Protein AF-J3MYS0-F1 (afdb_monomer_lite)

Foldseek 3Di:
DVVVVVVVVCVVVVHADEEEDAFQEDEDDPDPDDDPSRVVVVCVVVVPPDDDDPDDGHYDYPVVVVVVVVVLVPDPPRHYYHD

Sequence (83 aa):
MAEKSAFEYAEKHGLNLITLCPPLVFGPMLQPTLNTSSKFLIYVIKRGPDVMNNKLWHIVNARDVADALLLVYEKPESSWRYI

pLDDT: mean 95.36, std 3.46, range [84.75, 98.44]

Structure (mmCIF, N/CA/C/O backbone):
data_AF-J3MYS0-F1
#
_entry.id   AF-J3MYS0-F1
#
loop_
_atom_site.group_PDB
_atom_site.id
_atom_site.type_symbol
_atom_site.label_atom_id
_atom_site.label_alt_id
_atom_site.label_comp_id
_atom_site.label_asym_id
_atom_site.label_entity_id
_atom_site.label_seq_id
_atom_site.pdbx_PDB_ins_code
_atom_site.Cartn_x
_atom_site.Cartn_y
_atom_site.Cartn_z
_atom_site.occupancy
_atom_site.B_iso_or_equiv
_atom_site.auth_seq_id
_atom_site.auth_comp_id
_atom_site.auth_asym_id
_atom_site.auth_atom_id
_atom_site.pdbx_PDB_model_num
ATOM 1 N N . MET A 1 1 ? 5.354 8.452 10.288 1.00 85.06 1 MET A N 1
ATOM 2 C CA . MET A 1 1 ? 4.699 9.556 11.025 1.00 85.06 1 MET A CA 1
ATOM 3 C C . MET A 1 1 ? 3.202 9.601 10.740 1.00 85.06 1 MET A C 1
ATOM 5 O O . MET A 1 1 ? 2.451 9.505 11.693 1.00 85.06 1 MET A O 1
ATOM 9 N N . ALA A 1 2 ? 2.769 9.633 9.471 1.00 97.12 2 ALA A N 1
ATOM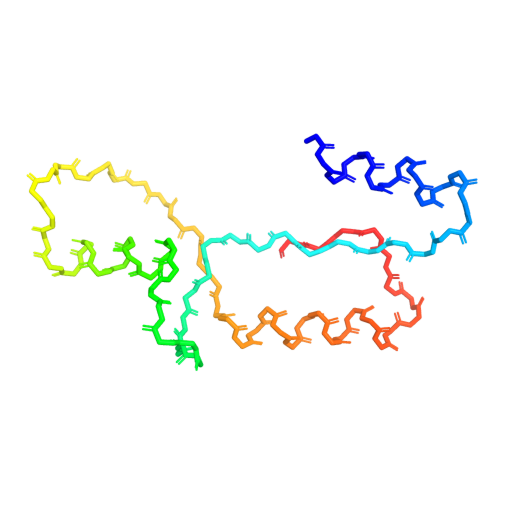 10 C CA . ALA A 1 2 ? 1.345 9.684 9.102 1.00 97.12 2 ALA A CA 1
ATOM 11 C C . ALA A 1 2 ? 0.481 8.554 9.696 1.00 97.12 2 ALA A C 1
ATOM 13 O O . ALA A 1 2 ? -0.546 8.841 10.294 1.00 97.12 2 ALA A O 1
ATOM 14 N N . GLU A 1 3 ? 0.918 7.292 9.600 1.00 96.94 3 GLU A N 1
ATOM 15 C CA . GLU A 1 3 ? 0.181 6.153 10.175 1.00 96.94 3 GLU A CA 1
ATOM 16 C C . GLU A 1 3 ? -0.049 6.312 11.685 1.00 96.94 3 GLU A C 1
ATOM 18 O O . GLU A 1 3 ? -1.170 6.181 12.162 1.00 96.94 3 GLU A O 1
ATOM 23 N N . LYS A 1 4 ? 1.001 6.666 12.434 1.00 96.81 4 LYS A N 1
ATOM 24 C CA . LYS A 1 4 ? 0.897 6.904 13.878 1.00 96.81 4 LYS A CA 1
ATOM 25 C C . LYS A 1 4 ? -0.116 8.011 14.189 1.00 96.81 4 LYS A C 1
ATOM 27 O O . LYS A 1 4 ? -0.968 7.828 15.048 1.00 96.81 4 LYS A O 1
ATOM 32 N N . SER A 1 5 ? -0.052 9.129 13.465 1.00 97.88 5 SER A N 1
ATOM 33 C CA . SER A 1 5 ? -1.004 10.232 13.631 1.00 97.88 5 SER A CA 1
ATOM 34 C C . SER A 1 5 ? -2.441 9.829 13.283 1.00 97.88 5 SER A C 1
ATOM 36 O O . SER A 1 5 ? -3.369 10.309 13.927 1.00 97.88 5 SER A O 1
ATOM 38 N N . ALA A 1 6 ? -2.639 8.933 12.311 1.00 97.75 6 ALA A N 1
ATOM 39 C CA . ALA A 1 6 ? -3.957 8.389 11.995 1.00 97.75 6 ALA A CA 1
ATOM 40 C C . ALA A 1 6 ? -4.512 7.544 13.155 1.00 97.75 6 ALA A C 1
ATOM 42 O O . ALA A 1 6 ? -5.668 7.731 13.524 1.00 97.75 6 ALA A O 1
ATOM 43 N N . PHE A 1 7 ? -3.690 6.694 13.783 1.00 97.25 7 PHE A N 1
ATOM 44 C CA . PHE A 1 7 ? -4.092 5.937 14.978 1.00 97.25 7 PHE A CA 1
ATOM 45 C C . PHE A 1 7 ? -4.413 6.846 16.171 1.00 97.25 7 PHE A C 1
ATOM 47 O O . PHE A 1 7 ? -5.464 6.686 16.784 1.00 97.25 7 PHE A O 1
ATOM 54 N N . GLU A 1 8 ? -3.571 7.846 16.456 1.00 97.50 8 GLU A N 1
ATOM 55 C CA . GLU A 1 8 ? -3.829 8.828 17.523 1.00 97.50 8 GLU A CA 1
ATOM 56 C C . GLU A 1 8 ? -5.134 9.608 17.284 1.00 97.50 8 GLU A C 1
ATOM 58 O O . GLU A 1 8 ? -5.859 9.939 18.223 1.00 97.50 8 GLU A O 1
ATOM 63 N N . TYR A 1 9 ? -5.443 9.926 16.024 1.00 97.88 9 TYR A N 1
ATOM 64 C CA . TYR A 1 9 ? -6.700 10.569 15.659 1.00 97.88 9 TYR A CA 1
ATOM 65 C C . TYR A 1 9 ? -7.889 9.619 15.834 1.00 97.88 9 TYR A C 1
ATOM 67 O O . TYR A 1 9 ? -8.903 10.021 16.404 1.00 97.88 9 TYR A O 1
ATOM 75 N N . ALA A 1 10 ? -7.763 8.373 15.376 1.00 97.56 10 ALA A N 1
ATOM 76 C CA . ALA A 1 10 ? -8.817 7.372 15.463 1.00 97.56 10 ALA A CA 1
ATOM 77 C C . ALA A 1 10 ? -9.203 7.072 16.918 1.00 97.56 10 ALA A C 1
ATOM 79 O O . ALA A 1 10 ? -10.388 7.089 17.243 1.00 97.56 10 ALA A O 1
ATOM 80 N N . GLU A 1 11 ? -8.214 6.919 17.802 1.00 96.94 11 GLU A N 1
ATOM 81 C CA . GLU A 1 11 ? -8.425 6.715 19.239 1.00 96.94 11 GLU A CA 1
ATOM 82 C C . GLU A 1 11 ? -9.197 7.884 19.872 1.00 96.94 11 GLU A C 1
ATOM 84 O O . GLU A 1 11 ? -10.180 7.673 20.580 1.00 96.94 11 GLU A O 1
ATOM 89 N N . LYS A 1 12 ? -8.820 9.130 19.553 1.00 98.19 12 LYS A N 1
ATOM 90 C CA . LYS A 1 12 ? -9.489 10.336 20.075 1.00 98.19 12 LYS A CA 1
ATOM 91 C C . LYS A 1 12 ? -10.937 10.495 19.612 1.00 98.19 12 LYS A C 1
ATOM 93 O O . LYS A 1 12 ? -11.712 11.154 20.299 1.00 98.19 12 LYS A O 1
ATOM 98 N N . HIS A 1 13 ? -11.288 9.943 18.452 1.00 98.19 13 HIS A N 1
ATOM 99 C CA . HIS A 1 13 ? -12.600 10.132 17.826 1.00 98.19 13 HIS A CA 1
ATOM 100 C C . HIS A 1 13 ? -13.446 8.850 17.797 1.00 98.19 13 HIS A C 1
ATOM 102 O O . HIS A 1 13 ? -14.510 8.847 17.184 1.00 98.19 13 HIS A O 1
ATOM 108 N N . GLY A 1 14 ? -12.996 7.769 18.446 1.00 96.62 14 GLY A N 1
ATOM 109 C CA . GLY A 1 14 ? -13.718 6.494 18.481 1.00 96.62 14 GLY A CA 1
ATOM 110 C C . GLY A 1 14 ? -13.872 5.834 17.106 1.00 96.62 14 GLY A C 1
ATOM 111 O O . GLY A 1 14 ? -14.864 5.149 16.865 1.00 96.62 14 GLY A O 1
ATOM 112 N N . LEU A 1 15 ? -12.927 6.061 16.190 1.00 96.31 15 LEU A N 1
ATOM 113 C CA . LEU A 1 15 ? -12.939 5.453 14.859 1.00 96.31 15 LEU A CA 1
ATOM 114 C C . LEU A 1 15 ? -12.250 4.088 14.897 1.00 96.31 15 LEU A C 1
ATOM 116 O O . LEU A 1 15 ? -11.168 3.950 15.467 1.00 96.31 15 LEU A O 1
ATOM 120 N N . ASN A 1 16 ? -12.835 3.096 14.223 1.00 95.12 16 ASN A N 1
ATOM 121 C CA . ASN A 1 16 ? -12.129 1.851 13.940 1.00 95.12 16 ASN A CA 1
ATOM 122 C C . ASN A 1 16 ? -11.167 2.080 12.766 1.00 95.12 16 ASN A C 1
ATOM 124 O O . ASN A 1 16 ? -11.608 2.317 11.640 1.00 95.12 16 ASN A O 1
ATOM 128 N N . LEU A 1 17 ? -9.862 2.044 13.041 1.00 96.62 17 LEU A N 1
ATOM 129 C CA . LEU A 1 17 ? -8.815 2.212 12.040 1.00 96.62 17 LEU A CA 1
ATOM 130 C C . LEU A 1 17 ? -8.014 0.923 11.884 1.00 96.62 17 LEU A C 1
ATOM 132 O O . LEU A 1 17 ? -7.482 0.379 12.851 1.00 96.62 17 LEU A O 1
ATOM 136 N N . ILE A 1 18 ? -7.863 0.510 10.630 1.00 97.12 18 ILE A N 1
ATOM 137 C CA . ILE A 1 18 ? -6.992 -0.581 10.204 1.00 97.12 18 ILE A CA 1
ATOM 138 C C . ILE A 1 18 ? -6.049 -0.031 9.136 1.00 97.12 18 ILE A C 1
ATOM 140 O O . ILE A 1 18 ? -6.454 0.791 8.309 1.00 97.12 18 ILE A O 1
ATOM 144 N N . THR A 1 19 ? -4.797 -0.482 9.127 1.00 97.50 19 THR A N 1
ATOM 145 C CA . THR A 1 19 ? -3.826 -0.113 8.093 1.00 97.50 19 THR A CA 1
ATOM 146 C C . THR A 1 19 ? -3.253 -1.333 7.381 1.00 97.50 19 THR A C 1
ATOM 148 O O . THR A 1 19 ? -2.994 -2.373 7.984 1.00 97.50 19 THR A O 1
ATOM 151 N N . LEU A 1 20 ? -3.036 -1.193 6.072 1.00 97.44 20 LEU A N 1
ATOM 152 C CA . LEU A 1 20 ? -2.307 -2.148 5.240 1.00 97.44 20 LEU A CA 1
ATOM 153 C C . LEU A 1 20 ? -1.029 -1.467 4.738 1.00 97.44 20 LEU A C 1
ATOM 155 O O . LEU A 1 20 ? -1.091 -0.366 4.188 1.00 97.44 20 LEU A O 1
ATOM 159 N N . CYS A 1 21 ? 0.124 -2.101 4.946 1.00 97.12 21 CYS A N 1
ATOM 160 C CA . CYS A 1 21 ? 1.448 -1.539 4.670 1.00 97.12 21 CYS A CA 1
ATOM 161 C C . CYS A 1 21 ? 2.192 -2.330 3.581 1.00 97.12 21 CYS A C 1
ATOM 163 O O . CYS A 1 21 ? 3.217 -2.947 3.881 1.00 97.12 21 CYS A O 1
ATOM 165 N N . PRO A 1 22 ? 1.725 -2.294 2.320 1.00 97.44 22 PRO A N 1
ATOM 166 C CA . PRO A 1 22 ? 2.351 -3.069 1.264 1.00 97.44 22 PRO A CA 1
ATOM 167 C C . PRO A 1 22 ? 3.759 -2.536 0.936 1.00 97.44 22 PRO A C 1
ATOM 169 O O . PRO A 1 22 ? 4.026 -1.337 1.088 1.00 97.44 22 PRO A O 1
ATOM 172 N N . PRO A 1 23 ? 4.662 -3.400 0.437 1.00 96.75 23 PRO A N 1
ATOM 173 C CA . PRO A 1 23 ? 5.974 -2.992 -0.048 1.00 96.75 23 PRO A CA 1
ATOM 174 C C . PRO A 1 23 ? 5.857 -2.429 -1.482 1.00 96.75 23 PRO A C 1
ATOM 176 O O . PRO A 1 23 ? 4.935 -1.674 -1.791 1.00 96.75 23 PRO A O 1
ATOM 179 N N . LEU A 1 24 ? 6.780 -2.755 -2.397 1.00 96.75 24 LEU A N 1
ATOM 180 C CA . LEU A 1 24 ? 6.621 -2.363 -3.800 1.00 96.75 24 LEU A CA 1
ATOM 181 C C . LEU A 1 24 ? 5.411 -3.076 -4.411 1.00 96.75 24 LEU A C 1
ATOM 183 O O . LEU A 1 24 ? 5.326 -4.301 -4.392 1.00 96.75 24 LEU A O 1
ATOM 187 N N . VAL A 1 25 ? 4.498 -2.304 -4.995 1.00 98.06 25 VAL A N 1
ATOM 188 C CA . VAL A 1 25 ? 3.275 -2.841 -5.596 1.00 98.06 25 VAL A CA 1
ATOM 189 C C . VAL A 1 25 ? 3.426 -2.888 -7.111 1.00 98.06 25 VAL A C 1
ATOM 191 O O . VAL A 1 25 ? 3.549 -1.846 -7.760 1.00 98.06 25 VAL A O 1
ATOM 194 N N . PHE A 1 26 ? 3.410 -4.090 -7.684 1.00 97.56 26 PHE A N 1
ATOM 195 C CA . PHE A 1 26 ? 3.446 -4.309 -9.133 1.00 97.56 26 PHE A CA 1
ATOM 196 C C . PHE A 1 26 ? 2.129 -4.897 -9.627 1.00 97.56 26 PHE A C 1
ATOM 198 O O . PHE A 1 26 ? 1.453 -5.630 -8.918 1.00 97.56 26 PHE A O 1
ATOM 205 N N . GLY A 1 27 ? 1.762 -4.621 -10.873 1.00 96.69 27 GLY A N 1
ATOM 206 C CA . GLY A 1 27 ? 0.584 -5.226 -11.483 1.00 96.69 27 GLY A CA 1
ATOM 207 C C . GLY A 1 27 ? 0.093 -4.454 -12.702 1.00 96.69 27 GLY A C 1
ATOM 208 O O . GLY A 1 27 ? 0.663 -3.413 -13.040 1.00 96.69 27 GLY A O 1
ATOM 209 N N . PRO A 1 28 ? -0.957 -4.958 -13.372 1.00 96.25 28 PRO A N 1
ATOM 210 C CA . PRO A 1 28 ? -1.624 -4.232 -14.445 1.00 96.25 28 PRO A CA 1
ATOM 211 C C . PRO A 1 28 ? -2.115 -2.868 -13.952 1.00 96.25 28 PRO A C 1
ATOM 213 O O . PRO A 1 28 ? -2.720 -2.770 -12.886 1.00 96.25 28 PRO A O 1
ATOM 216 N N . MET A 1 29 ? -1.851 -1.817 -14.726 1.00 96.00 29 MET A N 1
ATOM 217 C CA . MET A 1 29 ? -2.293 -0.461 -14.405 1.00 96.00 29 MET A CA 1
ATOM 218 C C . MET A 1 29 ? -3.623 -0.180 -15.090 1.00 96.00 29 MET A C 1
ATOM 220 O O . MET A 1 29 ? -3.748 -0.357 -16.300 1.00 96.00 29 MET A O 1
ATOM 224 N N . LEU A 1 30 ? -4.598 0.276 -14.310 1.00 97.06 30 LEU A N 1
ATOM 225 C CA . LEU A 1 30 ? -5.879 0.760 -14.831 1.00 97.06 30 LEU A CA 1
ATOM 226 C C . LEU A 1 30 ? -5.783 2.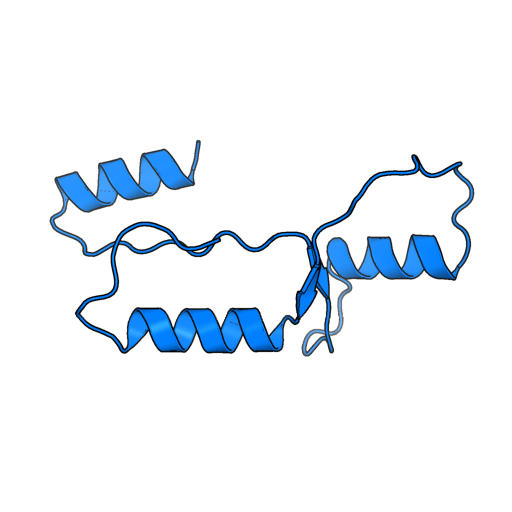227 -15.269 1.00 97.06 30 LEU A C 1
ATOM 228 O O . LEU A 1 30 ? -6.554 2.689 -16.103 1.00 97.06 30 LEU A O 1
ATOM 232 N N . GLN A 1 31 ? -4.823 2.960 -14.706 1.00 96.75 31 GLN A N 1
ATOM 233 C CA . GLN A 1 31 ? -4.545 4.352 -15.020 1.00 96.75 31 GLN A CA 1
ATOM 234 C C . GLN A 1 31 ? -3.512 4.486 -16.158 1.00 96.75 31 GLN A C 1
ATOM 236 O O . GLN A 1 31 ? -2.611 3.651 -16.267 1.00 96.75 31 GLN A O 1
ATOM 241 N N . PRO A 1 32 ? -3.558 5.569 -16.959 1.00 96.56 32 PRO A N 1
ATOM 242 C CA . PRO A 1 32 ? -2.632 5.769 -18.080 1.00 96.56 32 PRO A CA 1
ATOM 243 C C . PRO A 1 32 ? -1.213 6.174 -17.645 1.00 96.56 32 PRO A C 1
ATOM 245 O O . PRO A 1 32 ? -0.263 6.047 -18.415 1.00 96.56 32 PRO A O 1
ATOM 248 N N . THR A 1 33 ? -1.049 6.671 -16.415 1.00 97.38 33 THR A N 1
ATOM 249 C CA . THR A 1 33 ? 0.224 7.201 -15.908 1.00 97.38 33 THR A CA 1
ATOM 250 C C . THR A 1 33 ? 0.974 6.177 -15.057 1.00 97.38 33 THR A C 1
ATOM 252 O O . THR A 1 33 ? 0.420 5.572 -14.135 1.00 97.38 33 THR A O 1
ATOM 255 N N . LEU A 1 34 ? 2.280 6.035 -15.304 1.00 95.62 34 LEU A N 1
ATOM 256 C CA . LEU A 1 34 ? 3.147 5.140 -14.534 1.00 95.62 34 LEU A CA 1
ATOM 257 C C . LEU A 1 34 ? 3.291 5.583 -13.070 1.00 95.62 34 LEU A C 1
ATOM 259 O O . LEU A 1 34 ? 3.722 6.707 -12.794 1.00 95.62 34 LEU A O 1
ATOM 263 N N . ASN A 1 35 ? 3.040 4.659 -12.140 1.00 96.50 35 ASN A N 1
ATOM 264 C CA . ASN A 1 35 ? 3.397 4.825 -10.729 1.00 96.50 35 ASN A CA 1
ATOM 265 C C . ASN A 1 35 ? 4.895 4.542 -10.485 1.00 96.50 35 ASN A C 1
ATOM 267 O O . ASN A 1 35 ? 5.594 3.989 -11.339 1.00 96.50 35 ASN A O 1
ATOM 271 N N . THR A 1 36 ? 5.402 4.927 -9.314 1.00 96.69 36 THR A N 1
ATOM 272 C CA . THR A 1 36 ? 6.828 4.811 -8.966 1.00 96.69 36 THR A CA 1
ATOM 273 C C . THR A 1 36 ? 7.334 3.368 -8.992 1.00 96.69 36 THR A C 1
ATOM 275 O O . THR A 1 36 ? 8.382 3.106 -9.578 1.00 96.69 36 THR A O 1
ATOM 278 N N . SER A 1 37 ? 6.588 2.419 -8.421 1.00 97.00 37 SER A N 1
ATOM 279 C CA . SER A 1 37 ? 6.971 1.002 -8.397 1.00 97.00 37 SER A CA 1
ATOM 280 C C . SER A 1 37 ? 7.091 0.425 -9.815 1.00 97.00 37 SER A C 1
ATOM 282 O O . SER A 1 37 ? 8.073 -0.236 -10.142 1.00 97.00 37 SER A O 1
ATOM 284 N N . SER A 1 38 ? 6.165 0.762 -10.711 1.00 96.38 38 SER A N 1
ATOM 285 C CA . SER A 1 38 ? 6.208 0.320 -12.110 1.00 96.38 38 SER A CA 1
ATOM 286 C C . SER A 1 38 ? 7.353 0.973 -12.888 1.00 96.38 38 SER A C 1
ATOM 288 O O . SER A 1 38 ? 8.010 0.304 -13.685 1.00 96.38 38 SER A O 1
ATOM 290 N N . LYS A 1 39 ? 7.656 2.256 -12.630 1.00 95.19 39 LYS A N 1
ATOM 291 C CA . LYS A 1 39 ? 8.851 2.918 -13.190 1.00 95.19 39 LYS A CA 1
ATOM 292 C C . LYS A 1 39 ? 10.131 2.212 -12.756 1.00 95.19 39 LYS A C 1
ATOM 294 O O . LYS A 1 39 ? 11.010 2.006 -13.586 1.00 95.19 39 LYS A O 1
ATOM 299 N N . PHE A 1 40 ? 10.215 1.813 -11.488 1.00 94.19 40 PHE A N 1
ATOM 300 C CA . PHE A 1 40 ? 11.345 1.048 -10.973 1.00 94.19 40 PHE A CA 1
ATOM 301 C C . PHE A 1 40 ? 11.494 -0.298 -11.697 1.00 94.19 40 PHE A C 1
ATOM 303 O O . PHE A 1 40 ? 12.584 -0.620 -12.163 1.00 94.19 40 PHE A O 1
ATOM 310 N N . LEU A 1 41 ? 10.401 -1.042 -11.893 1.00 94.06 41 LEU A N 1
ATOM 311 C CA . LEU A 1 41 ? 10.428 -2.288 -12.665 1.00 94.06 41 LEU A CA 1
ATOM 312 C C . LEU A 1 41 ? 10.901 -2.069 -14.115 1.00 94.06 41 LEU A C 1
ATOM 314 O O . LEU A 1 41 ? 11.747 -2.811 -14.613 1.00 94.06 41 LEU A O 1
ATOM 318 N N . ILE A 1 42 ? 10.396 -1.029 -14.786 1.00 93.88 42 ILE A N 1
ATOM 319 C CA . ILE A 1 42 ? 10.816 -0.673 -16.151 1.00 93.88 42 ILE A CA 1
ATOM 320 C C . ILE A 1 42 ? 12.306 -0.324 -16.187 1.00 93.88 42 ILE A C 1
ATOM 322 O O . ILE A 1 42 ? 13.007 -0.791 -17.081 1.00 93.88 42 ILE A O 1
ATOM 326 N N . TYR A 1 43 ? 12.792 0.457 -15.221 1.00 93.25 43 TYR A N 1
ATOM 327 C CA . TYR A 1 43 ? 14.202 0.825 -15.101 1.00 93.25 43 TYR A CA 1
ATOM 328 C C . TYR A 1 43 ? 15.100 -0.416 -14.986 1.00 93.25 43 TYR A C 1
ATOM 330 O O . TYR A 1 43 ? 16.096 -0.517 -15.700 1.00 93.25 43 TYR A O 1
ATOM 338 N N . VAL A 1 44 ? 14.714 -1.395 -14.157 1.00 91.81 44 VAL A N 1
ATOM 339 C CA . VAL A 1 44 ? 15.437 -2.672 -14.014 1.00 91.81 44 VAL A CA 1
ATOM 340 C C . VAL A 1 44 ? 15.484 -3.422 -15.349 1.00 91.81 44 VAL A C 1
ATOM 342 O O . VAL A 1 44 ? 16.555 -3.818 -15.804 1.00 91.81 44 VAL A O 1
ATOM 345 N N . ILE A 1 45 ? 14.331 -3.596 -16.004 1.00 93.06 45 ILE A N 1
ATOM 346 C CA . ILE A 1 45 ? 14.213 -4.392 -17.238 1.00 93.06 45 ILE A CA 1
ATOM 347 C C . ILE A 1 45 ? 14.943 -3.729 -18.410 1.00 93.06 45 ILE A C 1
ATOM 349 O O . ILE A 1 45 ? 15.592 -4.405 -19.208 1.00 93.06 45 ILE A O 1
ATOM 353 N N . LYS A 1 46 ? 14.837 -2.403 -18.534 1.00 93.94 46 LYS A N 1
ATOM 354 C CA . LYS A 1 46 ? 15.452 -1.633 -19.621 1.00 93.94 46 LYS A CA 1
ATOM 355 C C . LYS A 1 46 ? 16.921 -1.302 -19.371 1.00 93.94 46 LYS A C 1
ATOM 357 O O . LYS A 1 46 ? 17.509 -0.651 -20.225 1.00 93.94 46 LYS A O 1
ATOM 362 N N . ARG A 1 47 ? 17.500 -1.779 -18.258 1.00 87.56 47 ARG A N 1
ATOM 363 C CA . ARG A 1 47 ? 18.855 -1.449 -17.799 1.00 87.56 47 ARG A CA 1
ATOM 364 C C . ARG A 1 47 ? 19.062 0.060 -17.777 1.00 87.56 47 ARG A C 1
ATOM 366 O O . ARG A 1 47 ? 19.708 0.625 -18.656 1.00 87.56 47 ARG A O 1
ATOM 373 N N . GLY A 1 48 ? 18.475 0.700 -16.772 1.00 86.56 48 GLY A N 1
ATOM 374 C CA . GLY A 1 48 ? 18.744 2.102 -16.499 1.00 86.56 48 GLY A CA 1
ATOM 375 C C . GLY A 1 48 ? 20.251 2.397 -16.400 1.00 86.56 48 GLY A C 1
ATOM 376 O O . GLY A 1 48 ? 21.049 1.484 -16.179 1.00 86.56 48 GLY A O 1
ATOM 377 N N . PRO A 1 49 ? 20.653 3.657 -16.618 1.00 87.12 49 PRO A N 1
ATOM 378 C CA . PRO A 1 49 ? 22.058 4.022 -16.795 1.00 87.12 49 PRO A CA 1
ATOM 379 C C . PRO A 1 49 ? 22.911 3.861 -15.528 1.00 87.12 49 PRO A C 1
ATOM 381 O O . PRO A 1 49 ? 24.136 3.815 -15.635 1.00 87.12 49 PRO A O 1
ATOM 384 N N . ASP A 1 50 ? 22.294 3.764 -14.347 1.00 90.31 50 ASP A N 1
ATOM 385 C CA . ASP A 1 50 ? 22.998 3.682 -13.068 1.00 90.31 50 ASP A CA 1
ATOM 386 C C . ASP A 1 50 ? 23.120 2.235 -12.578 1.00 90.31 50 ASP A C 1
ATOM 388 O O . ASP A 1 50 ? 22.242 1.386 -12.767 1.00 90.31 50 ASP A O 1
ATOM 392 N N . VAL A 1 51 ? 24.218 1.958 -11.875 1.00 86.38 51 VAL A N 1
ATOM 393 C CA . VAL A 1 51 ? 24.425 0.668 -11.216 1.00 86.38 51 VAL A CA 1
ATOM 394 C C . VAL A 1 51 ? 23.442 0.535 -10.058 1.00 86.38 51 VAL A C 1
ATOM 396 O O . VAL A 1 51 ? 23.453 1.314 -9.104 1.00 86.38 51 VAL A O 1
ATOM 399 N N . MET A 1 52 ? 22.599 -0.491 -10.121 1.00 84.75 52 MET A N 1
ATOM 400 C CA . MET A 1 52 ? 21.659 -0.788 -9.051 1.00 84.75 52 MET A CA 1
ATOM 401 C C . MET A 1 52 ? 22.329 -1.541 -7.906 1.00 84.75 52 MET A C 1
ATOM 403 O O . MET A 1 52 ? 23.055 -2.513 -8.113 1.00 84.75 52 MET A O 1
ATOM 407 N N . ASN A 1 53 ? 22.009 -1.140 -6.677 1.00 85.44 53 ASN A N 1
ATOM 408 C CA . ASN A 1 53 ? 22.403 -1.894 -5.495 1.00 85.44 53 ASN A CA 1
ATOM 409 C C . ASN A 1 53 ? 21.714 -3.262 -5.481 1.00 85.44 53 ASN A C 1
ATOM 411 O O . ASN A 1 53 ? 20.486 -3.345 -5.575 1.00 85.44 53 ASN A O 1
ATOM 415 N N . ASN A 1 54 ? 22.500 -4.319 -5.280 1.00 88.50 54 ASN A N 1
ATOM 416 C CA . ASN A 1 54 ? 21.977 -5.661 -5.066 1.00 88.50 54 ASN A CA 1
ATOM 417 C C . ASN A 1 54 ? 21.335 -5.746 -3.672 1.00 88.50 54 ASN A C 1
ATOM 419 O O . ASN A 1 54 ? 22.020 -5.937 -2.667 1.00 88.50 54 ASN A O 1
ATOM 423 N N . LYS A 1 55 ? 20.021 -5.528 -3.611 1.00 89.88 55 LYS A N 1
ATOM 424 C CA . LYS A 1 55 ? 19.213 -5.572 -2.389 1.00 89.88 55 LYS A CA 1
ATOM 425 C C . LYS A 1 55 ? 18.010 -6.476 -2.604 1.00 89.88 55 LYS A C 1
ATOM 427 O O . LYS A 1 55 ? 17.492 -6.575 -3.714 1.00 89.88 55 LYS A O 1
ATOM 432 N N . LEU A 1 56 ? 17.550 -7.096 -1.522 1.00 92.88 56 LEU A N 1
ATOM 433 C CA . 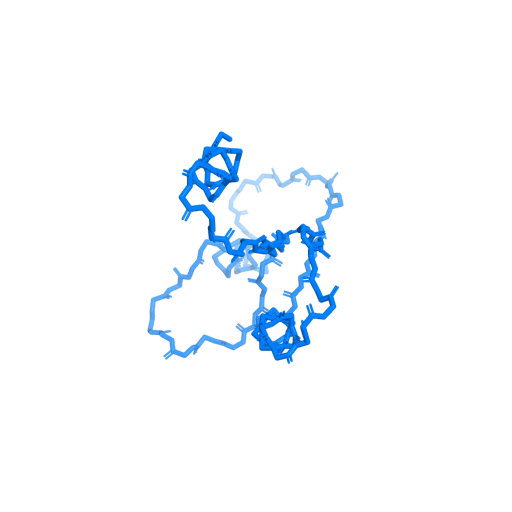LEU A 1 56 ? 16.274 -7.795 -1.510 1.00 92.88 56 LEU A CA 1
ATOM 434 C C . LEU A 1 56 ? 15.137 -6.767 -1.566 1.00 92.88 56 LEU A C 1
ATOM 436 O O . LEU A 1 56 ? 15.101 -5.839 -0.758 1.00 92.88 56 LEU A O 1
ATOM 440 N N . TRP A 1 57 ? 14.212 -6.947 -2.506 1.00 92.38 57 TRP A N 1
ATOM 441 C CA . TRP A 1 57 ? 13.030 -6.103 -2.661 1.00 92.38 57 TRP A CA 1
ATOM 442 C C . TRP A 1 57 ? 11.776 -6.941 -2.432 1.00 92.38 57 TRP A C 1
ATOM 444 O O . TRP A 1 57 ? 11.532 -7.901 -3.160 1.00 92.38 57 TRP A 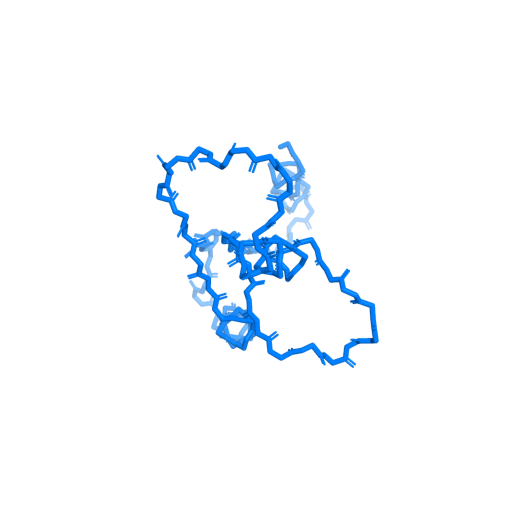O 1
ATOM 454 N N . HIS A 1 58 ? 10.976 -6.574 -1.432 1.00 96.06 58 HIS A N 1
ATOM 455 C CA . HIS A 1 58 ? 9.661 -7.177 -1.225 1.00 96.06 58 HIS A CA 1
ATOM 456 C C 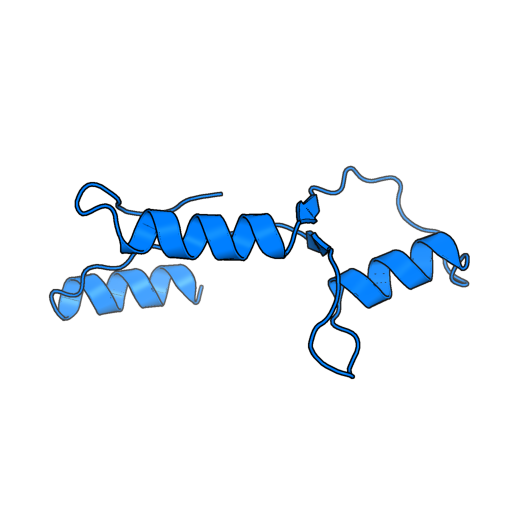. HIS A 1 58 ? 8.670 -6.592 -2.230 1.00 96.06 58 HIS A C 1
ATOM 458 O O . HIS A 1 58 ? 8.633 -5.376 -2.440 1.00 96.06 58 HIS A O 1
ATOM 464 N N . ILE A 1 59 ? 7.895 -7.463 -2.871 1.00 96.81 59 ILE A N 1
ATOM 465 C CA . ILE A 1 59 ? 6.972 -7.105 -3.945 1.00 96.81 59 ILE A CA 1
ATOM 466 C C . ILE A 1 59 ? 5.640 -7.797 -3.681 1.00 96.81 59 ILE A C 1
ATOM 468 O O . ILE A 1 59 ? 5.618 -8.967 -3.305 1.00 96.81 59 ILE A O 1
ATOM 472 N N . VAL A 1 60 ? 4.546 -7.082 -3.920 1.00 98.12 60 VAL A N 1
ATOM 473 C CA . VAL A 1 60 ? 3.183 -7.615 -3.870 1.00 98.12 60 VAL A CA 1
ATOM 474 C C . VAL A 1 60 ? 2.424 -7.241 -5.143 1.00 98.12 60 VAL A C 1
ATOM 476 O O . VAL A 1 60 ? 2.717 -6.223 -5.781 1.00 98.12 60 VAL A O 1
ATOM 479 N N . ASN A 1 61 ? 1.462 -8.072 -5.541 1.00 98.00 61 ASN A N 1
ATOM 480 C CA . ASN A 1 61 ? 0.592 -7.777 -6.673 1.00 98.00 61 ASN A CA 1
ATOM 481 C C . ASN A 1 61 ? -0.442 -6.710 -6.283 1.00 98.00 61 ASN A C 1
ATOM 483 O O . ASN A 1 61 ? -1.035 -6.777 -5.211 1.00 98.00 61 ASN A O 1
ATOM 487 N N . ALA A 1 62 ? -0.717 -5.755 -7.171 1.00 97.94 62 ALA A N 1
ATOM 488 C CA . ALA A 1 62 ? -1.726 -4.718 -6.956 1.00 97.94 62 ALA A CA 1
ATOM 489 C C . ALA A 1 62 ? -3.126 -5.291 -6.690 1.00 97.94 62 ALA A C 1
ATOM 491 O O . ALA A 1 62 ? -3.895 -4.697 -5.939 1.00 97.94 62 ALA A O 1
ATOM 492 N N . ARG A 1 63 ? -3.443 -6.446 -7.287 1.00 98.38 63 ARG A N 1
ATOM 493 C CA . ARG A 1 63 ? -4.713 -7.148 -7.058 1.00 98.38 63 ARG A CA 1
ATOM 494 C C . ARG A 1 63 ? -4.788 -7.722 -5.648 1.00 98.38 63 ARG A C 1
ATOM 496 O O . ARG A 1 63 ? -5.758 -7.454 -4.960 1.00 98.38 63 ARG A O 1
ATOM 503 N N . ASP A 1 64 ? -3.721 -8.364 -5.182 1.00 98.38 64 ASP A N 1
ATOM 504 C CA . ASP A 1 64 ? -3.661 -8.917 -3.825 1.00 98.38 64 ASP A CA 1
ATOM 505 C C . ASP A 1 64 ? -3.787 -7.812 -2.761 1.00 98.38 64 ASP A C 1
ATOM 507 O O . ASP A 1 64 ? -4.418 -8.016 -1.730 1.00 98.38 64 ASP A O 1
ATOM 511 N N . VAL A 1 65 ? -3.242 -6.613 -3.017 1.00 98.31 65 VAL A N 1
ATOM 512 C CA . VAL A 1 65 ? -3.433 -5.444 -2.136 1.00 98.31 65 VAL A CA 1
ATOM 513 C C . VAL A 1 65 ? -4.899 -5.008 -2.099 1.00 98.31 65 VAL A C 1
ATOM 515 O O . VAL A 1 65 ? -5.416 -4.704 -1.026 1.00 98.31 65 VAL A O 1
ATOM 518 N N . ALA A 1 66 ? -5.574 -4.971 -3.251 1.00 98.25 66 ALA A N 1
ATOM 519 C CA . ALA A 1 66 ? -6.990 -4.618 -3.325 1.00 98.25 66 ALA A CA 1
ATOM 520 C C . ALA A 1 66 ? -7.873 -5.661 -2.618 1.00 98.25 66 ALA A C 1
ATOM 522 O O . ALA A 1 66 ? -8.732 -5.290 -1.819 1.00 98.25 66 ALA A O 1
ATOM 523 N N . ASP A 1 67 ? -7.606 -6.947 -2.847 1.00 98.44 67 ASP A N 1
ATOM 524 C CA . ASP A 1 67 ? -8.321 -8.053 -2.209 1.00 98.44 67 ASP A CA 1
ATOM 525 C C . ASP A 1 67 ? -8.088 -8.058 -0.691 1.00 98.44 67 ASP A C 1
ATOM 527 O O . ASP A 1 67 ? -9.025 -8.247 0.082 1.00 98.44 67 ASP A O 1
ATOM 531 N N . ALA A 1 68 ? -6.859 -7.779 -0.240 1.00 98.12 68 A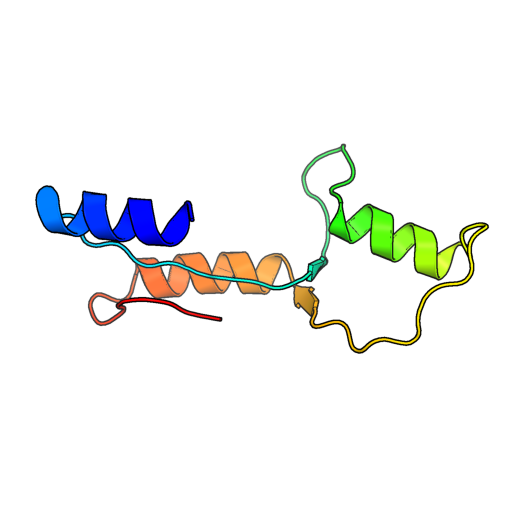LA A N 1
ATOM 532 C CA . ALA A 1 68 ? -6.543 -7.656 1.179 1.00 98.12 68 ALA A CA 1
ATOM 533 C C . ALA A 1 68 ? -7.273 -6.475 1.833 1.00 98.12 68 ALA A C 1
ATOM 535 O O . ALA A 1 68 ? -7.808 -6.637 2.927 1.00 98.12 68 ALA A O 1
ATOM 536 N N . LEU A 1 69 ? -7.334 -5.311 1.172 1.00 97.81 69 LEU A N 1
ATOM 537 C CA . LEU A 1 69 ? -8.096 -4.155 1.659 1.00 97.81 69 LEU A CA 1
ATOM 538 C C . LEU A 1 69 ? -9.588 -4.474 1.800 1.00 97.81 69 LEU A C 1
ATOM 540 O O . LEU A 1 69 ? -10.188 -4.115 2.811 1.00 97.81 69 LEU A O 1
ATOM 544 N N . LEU A 1 70 ? -10.173 -5.163 0.816 1.00 98.31 70 LEU A N 1
ATOM 545 C CA . LEU A 1 70 ? -11.565 -5.603 0.883 1.00 98.31 70 LEU A CA 1
ATOM 546 C C . LEU A 1 70 ? -11.774 -6.581 2.047 1.00 98.31 70 LEU A C 1
ATOM 548 O O . LEU A 1 70 ? -12.665 -6.388 2.869 1.00 98.31 70 LEU A O 1
ATOM 552 N N . LEU A 1 71 ? -10.895 -7.577 2.174 1.00 97.94 71 LEU A N 1
ATOM 553 C CA . LEU A 1 71 ? -10.985 -8.606 3.204 1.00 97.94 71 LEU A CA 1
ATOM 554 C C . LEU A 1 71 ? -10.925 -8.033 4.627 1.00 97.94 71 LEU A C 1
ATOM 556 O O . LEU A 1 71 ? -11.699 -8.458 5.484 1.00 97.94 71 LEU A O 1
ATOM 560 N N . VAL A 1 72 ? -10.008 -7.097 4.898 1.00 97.31 72 VAL A N 1
ATOM 561 C CA . VAL A 1 72 ? -9.885 -6.487 6.238 1.00 97.31 72 VAL A CA 1
ATOM 562 C C . VAL A 1 72 ? -11.009 -5.505 6.541 1.00 97.31 72 VAL A C 1
ATOM 564 O O . VAL A 1 72 ? -11.288 -5.248 7.707 1.00 97.31 72 VAL A O 1
ATOM 567 N N . TYR A 1 73 ? -11.650 -4.951 5.512 1.00 96.44 73 TYR A N 1
ATOM 568 C CA . TYR A 1 73 ? -12.824 -4.106 5.683 1.00 96.44 73 TYR A CA 1
ATOM 569 C C . TYR A 1 73 ? -14.071 -4.931 6.028 1.00 96.44 73 TYR A C 1
ATOM 571 O O . TYR A 1 73 ? -14.859 -4.533 6.882 1.00 96.44 73 TYR A O 1
ATOM 579 N N . GLU A 1 74 ? -14.246 -6.089 5.387 1.00 97.19 74 GLU A N 1
ATOM 580 C CA . GLU A 1 74 ? -15.425 -6.943 5.572 1.00 97.19 74 GLU A CA 1
ATOM 581 C C . GLU A 1 74 ? -15.408 -7.753 6.875 1.00 97.19 74 GLU A C 1
ATOM 583 O O . GLU A 1 74 ? -16.471 -8.138 7.360 1.00 97.19 74 GLU A O 1
ATOM 588 N N . LYS A 1 75 ? -14.229 -8.028 7.447 1.00 96.81 75 LYS A N 1
ATOM 589 C CA . LYS A 1 75 ? -14.082 -8.830 8.670 1.00 96.81 75 LYS A CA 1
ATOM 590 C C . LYS A 1 75 ? -14.137 -7.964 9.933 1.00 96.81 75 LYS A C 1
ATOM 592 O O . LYS A 1 75 ? -13.174 -7.247 10.203 1.00 96.81 75 LYS A O 1
ATOM 597 N N . PRO A 1 76 ? -15.184 -8.070 10.774 1.00 93.81 76 PRO A N 1
ATOM 598 C CA . PRO A 1 76 ? -15.295 -7.268 11.995 1.00 93.81 76 PRO A CA 1
ATOM 599 C C . PRO A 1 76 ? -14.182 -7.536 13.015 1.00 93.81 76 PRO A C 1
ATOM 601 O O . PRO A 1 76 ? -13.906 -6.687 13.859 1.00 93.81 76 PRO A O 1
ATOM 604 N N . GLU A 1 77 ? -13.546 -8.710 12.955 1.00 95.00 77 GLU A N 1
ATOM 605 C CA . GLU A 1 77 ? -12.453 -9.093 13.853 1.00 95.00 77 GLU A CA 1
ATOM 606 C C . GLU A 1 77 ? -11.094 -8.520 13.419 1.00 95.00 77 GLU A C 1
ATOM 608 O O . GLU A 1 77 ? -10.107 -8.629 14.157 1.00 95.00 77 GLU A O 1
ATOM 613 N N . SER A 1 78 ? -11.010 -7.928 12.223 1.00 95.12 78 SER A N 1
ATOM 614 C CA . SER A 1 78 ? -9.786 -7.297 11.743 1.00 95.12 78 SER A CA 1
ATOM 615 C C . SER A 1 78 ? -9.447 -6.066 12.575 1.00 95.12 78 SER A C 1
ATOM 617 O O . SER A 1 78 ? -10.301 -5.257 12.929 1.00 95.12 78 SER A O 1
ATOM 619 N N . SER A 1 79 ? -8.168 -5.931 12.916 1.00 94.19 79 SER A N 1
ATOM 620 C CA . SER A 1 79 ? -7.696 -4.866 13.795 1.00 94.19 79 SER A CA 1
ATOM 621 C C . SER A 1 79 ? -6.247 -4.510 13.503 1.00 94.19 79 SER A C 1
ATOM 623 O O . SER A 1 79 ? -5.482 -5.309 12.958 1.00 94.19 79 SER A O 1
ATOM 625 N N . TRP A 1 80 ? -5.866 -3.300 13.904 1.00 92.50 80 TRP A N 1
ATOM 626 C CA . TRP A 1 80 ? -4.490 -2.821 13.859 1.00 92.50 80 TRP A CA 1
ATOM 627 C C . TRP A 1 80 ? -3.923 -2.747 12.441 1.00 92.50 80 TRP A C 1
ATOM 629 O O . TRP A 1 80 ? -4.338 -1.908 11.646 1.00 92.50 80 TRP A O 1
ATOM 639 N N . ARG A 1 81 ? -2.906 -3.556 12.148 1.00 97.06 81 ARG A N 1
ATOM 640 C CA . ARG A 1 81 ? -1.983 -3.324 11.049 1.00 97.06 81 ARG A CA 1
ATOM 641 C C . ARG A 1 81 ? -1.583 -4.636 10.391 1.00 97.06 81 ARG A C 1
ATOM 643 O O . ARG A 1 81 ? -1.163 -5.570 11.071 1.00 97.06 81 ARG A O 1
ATOM 650 N N . TYR A 1 82 ? -1.657 -4.655 9.067 1.00 97.25 82 TYR A N 1
ATOM 651 C CA . TYR A 1 82 ? -1.298 -5.779 8.206 1.00 97.25 82 TYR A CA 1
ATOM 652 C C . TYR A 1 82 ? -0.129 -5.378 7.295 1.00 97.25 82 TYR A C 1
ATOM 654 O O . TYR A 1 82 ? -0.072 -4.237 6.825 1.00 97.25 82 TYR A O 1
ATOM 662 N N . ILE A 1 83 ? 0.823 -6.293 7.089 1.00 95.69 83 ILE A N 1
ATOM 663 C CA . ILE A 1 83 ? 2.046 -6.084 6.290 1.00 95.69 83 ILE A CA 1
ATOM 664 C C . ILE A 1 83 ? 1.916 -6.792 4.947 1.00 95.69 83 ILE A C 1
ATOM 666 O O . ILE A 1 83 ? 1.564 -7.991 4.973 1.00 95.69 83 ILE A O 1
#

Radius of gyration: 16.62 Å; chains: 1; bounding box: 40×20×40 Å

InterPro domains:
  IPR001509 NAD-dependent epimerase/dehydratase [PF01370] (1-78)
  IPR036291 NAD(P)-binding domain superfamily [SSF51735] (1-80)
  IPR050425 NAD(P)-dependent dehydratase-like [PTHR10366] (1-83)

Secondary structure (DSSP, 8-state):
-HHHHHHHHHHHHT---EEE--SEEES--SSSSPPHHHHHHHHHHTT-SSPPP-----EEEHHHHHHHHHHHHH-TT--EEE-

Organism: Oryza brachyantha (NCBI:txid4533)